Protein AF-A0A9W4I476-F1 (afdb_monomer_lite)

Radius of gyration: 17.11 Å; chains: 1; bounding box: 35×26×51 Å

Foldseek 3Di:
DLVVLVVVLVVVVVVLCVVCVPPPPSVVVVVLSVQLSVLVVQLVPDPDLVSVLVSLVSNCPVVPPQDPLLNVLSVLLVVLVVPDDPVSVVSNVVSVVVNVCSSVVDPPRVD

pLDDT: mean 75.73, std 12.92, range [43.03, 93.5]

Structure (mmCIF, N/CA/C/O backbone):
data_AF-A0A9W4I476-F1
#
_entry.id   AF-A0A9W4I476-F1
#
loop_
_atom_site.group_PDB
_atom_site.id
_atom_site.type_symbol
_atom_site.label_atom_id
_atom_site.label_alt_id
_atom_site.label_comp_id
_atom_site.label_asym_id
_atom_site.label_entity_id
_atom_site.label_seq_id
_atom_site.pdbx_PDB_ins_code
_atom_site.Cartn_x
_atom_site.Cartn_y
_atom_site.Cartn_z
_atom_site.occupancy
_atom_site.B_iso_or_equiv
_atom_site.auth_seq_id
_atom_site.auth_comp_id
_atom_site.auth_asym_id
_atom_site.auth_atom_id
_atom_site.pdbx_PDB_model_num
ATOM 1 N N . MET A 1 1 ? 7.537 -3.274 9.352 1.00 84.81 1 MET A N 1
ATOM 2 C CA . MET A 1 1 ? 6.854 -3.540 8.065 1.00 84.81 1 MET A CA 1
ATOM 3 C C . MET A 1 1 ? 7.429 -2.746 6.889 1.00 84.81 1 MET A C 1
ATOM 5 O O . MET A 1 1 ? 7.325 -3.217 5.770 1.00 84.81 1 MET A O 1
ATOM 9 N N . LEU A 1 2 ? 8.093 -1.601 7.106 1.00 84.19 2 LEU A N 1
ATOM 10 C CA . LEU A 1 2 ? 8.638 -0.783 6.010 1.00 84.19 2 LEU A CA 1
ATOM 11 C C . LEU A 1 2 ? 9.753 -1.477 5.197 1.00 84.19 2 LEU A C 1
ATOM 13 O O . LEU A 1 2 ? 9.738 -1.435 3.974 1.00 84.19 2 LEU A O 1
ATOM 17 N N . ILE A 1 3 ? 10.693 -2.153 5.873 1.00 89.88 3 ILE A N 1
ATOM 18 C CA . ILE A 1 3 ? 11.841 -2.831 5.238 1.00 89.88 3 ILE A CA 1
ATOM 19 C C . ILE A 1 3 ? 11.412 -3.840 4.152 1.00 89.88 3 ILE A C 1
ATOM 21 O O . ILE A 1 3 ? 11.861 -3.687 3.016 1.00 89.88 3 ILE A O 1
ATOM 25 N N . PRO A 1 4 ? 10.538 -4.834 4.424 1.00 89.25 4 PRO A N 1
ATOM 26 C CA . PRO A 1 4 ? 10.126 -5.784 3.390 1.00 89.25 4 PRO A CA 1
ATOM 27 C C . PRO A 1 4 ? 9.369 -5.116 2.234 1.00 89.25 4 PRO A C 1
ATOM 29 O O . PRO A 1 4 ? 9.579 -5.496 1.087 1.00 89.25 4 PRO A O 1
ATOM 32 N N . VAL A 1 5 ? 8.555 -4.086 2.499 1.00 88.62 5 VAL A N 1
ATOM 33 C CA . VAL A 1 5 ? 7.838 -3.341 1.446 1.00 88.62 5 VAL A CA 1
ATOM 34 C C . VAL A 1 5 ? 8.815 -2.649 0.496 1.00 88.62 5 VAL A C 1
ATOM 36 O O . VAL A 1 5 ? 8.662 -2.757 -0.718 1.00 88.62 5 VAL A O 1
ATOM 39 N N . LEU A 1 6 ? 9.847 -1.987 1.024 1.00 89.62 6 LEU A N 1
ATOM 40 C CA . LEU A 1 6 ? 10.848 -1.295 0.209 1.00 89.62 6 LEU A CA 1
ATOM 41 C C . LEU A 1 6 ? 11.714 -2.267 -0.605 1.00 89.62 6 LEU A C 1
ATOM 43 O O . LEU A 1 6 ? 12.003 -1.983 -1.766 1.00 89.62 6 LEU A O 1
ATOM 47 N N . ILE A 1 7 ? 12.083 -3.417 -0.029 1.00 93.50 7 ILE A N 1
ATOM 48 C CA . ILE A 1 7 ? 12.879 -4.448 -0.718 1.00 93.50 7 ILE A CA 1
ATOM 49 C C . ILE A 1 7 ? 12.076 -5.094 -1.851 1.00 93.50 7 ILE A C 1
ATOM 51 O O . ILE A 1 7 ? 12.559 -5.183 -2.976 1.00 93.50 7 ILE A O 1
ATOM 55 N N . VAL A 1 8 ? 10.839 -5.524 -1.589 1.00 91.81 8 VAL A N 1
ATOM 56 C CA . VAL A 1 8 ? 9.992 -6.117 -2.636 1.00 91.81 8 VAL A CA 1
ATOM 57 C C . VAL A 1 8 ? 9.686 -5.076 -3.716 1.00 91.81 8 VAL A C 1
ATOM 59 O O . VAL A 1 8 ? 9.799 -5.373 -4.902 1.00 91.81 8 VAL A O 1
ATOM 62 N N . SER A 1 9 ? 9.387 -3.833 -3.323 1.00 89.62 9 SER A N 1
ATOM 63 C CA . SER A 1 9 ? 9.160 -2.721 -4.252 1.00 89.62 9 SER A CA 1
ATOM 64 C C . SER A 1 9 ? 10.353 -2.475 -5.181 1.00 89.62 9 SER A C 1
ATOM 66 O O . SER A 1 9 ? 10.155 -2.316 -6.387 1.00 89.62 9 SER A O 1
ATOM 68 N N . SER A 1 10 ? 11.583 -2.437 -4.657 1.00 89.31 10 SER A N 1
ATOM 69 C CA . SER A 1 10 ? 12.777 -2.185 -5.474 1.00 89.31 10 SER A CA 1
ATOM 70 C C . SER A 1 10 ? 13.072 -3.339 -6.436 1.00 89.31 10 SER A C 1
ATOM 72 O O . SER A 1 10 ? 13.366 -3.093 -7.606 1.00 89.31 10 SER A O 1
ATOM 74 N N . LEU A 1 11 ? 12.904 -4.589 -5.990 1.00 92.50 11 LEU A N 1
ATOM 75 C CA . LEU A 1 11 ? 13.053 -5.772 -6.841 1.00 92.50 11 LEU A CA 1
ATOM 76 C C . LEU A 1 11 ? 12.040 -5.781 -7.991 1.00 92.50 11 LEU A C 1
ATOM 78 O O . LEU A 1 11 ? 12.420 -6.032 -9.134 1.00 92.50 11 LEU A O 1
ATOM 82 N N . VAL A 1 12 ? 10.773 -5.456 -7.714 1.00 91.56 12 VAL A N 1
ATOM 83 C CA . VAL A 1 12 ? 9.726 -5.402 -8.747 1.00 91.56 12 VAL A CA 1
ATOM 84 C C . VAL A 1 12 ? 10.003 -4.290 -9.763 1.00 91.56 12 VAL A C 1
ATOM 86 O O . VAL A 1 12 ? 9.808 -4.516 -10.953 1.00 91.56 12 VAL A O 1
ATOM 89 N N . HIS A 1 13 ? 10.517 -3.130 -9.334 1.00 90.25 13 HIS A N 1
ATOM 90 C CA . HIS A 1 13 ? 10.902 -2.050 -10.255 1.00 90.25 13 HIS A CA 1
ATOM 91 C C . HIS A 1 13 ? 12.063 -2.447 -11.173 1.00 90.25 13 HIS A C 1
ATOM 93 O O . HIS A 1 13 ? 12.039 -2.137 -12.360 1.00 90.25 13 HIS A O 1
ATOM 99 N N . ILE A 1 14 ? 13.076 -3.146 -10.654 1.00 91.75 14 ILE A N 1
ATOM 100 C CA . ILE A 1 14 ? 14.196 -3.630 -11.478 1.00 91.75 14 ILE A CA 1
ATOM 101 C C . ILE A 1 14 ? 13.707 -4.704 -12.458 1.00 91.75 14 ILE A C 1
ATOM 103 O O . ILE A 1 14 ? 14.063 -4.686 -13.637 1.00 91.75 14 ILE A O 1
ATOM 107 N N . TYR A 1 15 ? 12.846 -5.609 -11.989 1.00 91.56 15 TYR A N 1
ATOM 108 C CA . TYR A 1 15 ? 12.247 -6.651 -12.816 1.00 91.56 15 TYR A CA 1
ATOM 109 C C . TYR A 1 15 ? 11.391 -6.070 -13.952 1.00 91.56 15 TYR A C 1
ATOM 111 O O . TYR A 1 15 ? 11.508 -6.507 -15.100 1.00 91.56 15 TYR A O 1
ATOM 119 N N . SER A 1 16 ? 10.579 -5.045 -13.673 1.00 86.88 16 SER A N 1
ATOM 120 C CA . SER A 1 16 ? 9.687 -4.457 -14.673 1.00 86.88 16 SER A CA 1
ATOM 121 C C . SER A 1 16 ? 10.411 -3.711 -15.793 1.00 86.88 16 SER A C 1
ATOM 123 O O . SER A 1 16 ? 9.892 -3.678 -16.908 1.00 86.88 16 SER A O 1
ATOM 125 N N . ILE A 1 17 ? 11.607 -3.159 -15.544 1.00 88.56 17 ILE A N 1
ATOM 126 C CA . ILE A 1 17 ? 12.431 -2.511 -16.585 1.00 88.56 17 ILE A CA 1
ATOM 127 C C . ILE A 1 17 ? 12.803 -3.522 -17.674 1.00 88.56 17 ILE A C 1
ATOM 129 O O . ILE A 1 17 ? 12.694 -3.223 -18.862 1.00 88.56 17 ILE A O 1
ATOM 133 N N . SER A 1 18 ? 13.215 -4.726 -17.270 1.00 87.88 18 SER A N 1
ATOM 134 C CA . SER A 1 18 ? 13.569 -5.797 -18.205 1.00 87.88 18 SER A CA 1
ATOM 135 C C . SER A 1 18 ? 12.324 -6.389 -18.874 1.00 87.88 18 SER A C 1
ATOM 137 O O . SER A 1 18 ? 12.289 -6.547 -20.095 1.00 87.88 18 SER A O 1
ATOM 139 N N . TYR A 1 19 ? 11.270 -6.642 -18.091 1.00 88.31 19 TYR A N 1
ATOM 140 C CA . TYR A 1 19 ? 10.048 -7.296 -18.566 1.00 88.31 19 TYR A CA 1
ATOM 141 C C . TYR A 1 19 ? 9.264 -6.461 -19.594 1.00 88.31 19 TYR A C 1
ATOM 143 O O . TYR A 1 19 ? 8.809 -7.004 -20.595 1.00 88.31 19 TYR A O 1
ATOM 151 N N . MET A 1 20 ? 9.148 -5.140 -19.399 1.00 86.44 20 MET A N 1
ATOM 152 C CA . MET A 1 20 ? 8.437 -4.232 -20.320 1.00 86.44 20 MET A CA 1
ATOM 153 C C . MET A 1 20 ? 9.354 -3.499 -21.310 1.00 86.44 20 MET A C 1
ATOM 155 O O . MET A 1 20 ? 8.956 -2.503 -21.914 1.00 86.44 20 MET A O 1
ATOM 159 N N . SER A 1 21 ? 10.581 -3.985 -21.504 1.00 84.75 21 SER A N 1
ATOM 160 C CA . SER A 1 21 ? 11.557 -3.384 -22.428 1.00 84.75 21 SER A CA 1
ATOM 161 C C . SER A 1 21 ? 11.075 -3.312 -23.884 1.00 84.75 21 SER A C 1
ATOM 163 O O . SER A 1 21 ? 11.532 -2.454 -24.634 1.00 84.75 21 SER A O 1
ATOM 165 N N . HIS A 1 22 ? 10.140 -4.182 -24.273 1.00 86.31 22 HIS A N 1
ATOM 166 C CA . HIS A 1 22 ? 9.632 -4.298 -25.641 1.00 86.31 22 HIS A CA 1
ATOM 167 C C . HIS A 1 22 ? 8.290 -3.577 -25.875 1.00 86.31 22 HIS A C 1
ATOM 169 O O . HIS A 1 22 ? 7.828 -3.534 -27.013 1.00 86.31 22 HIS A O 1
ATOM 175 N N . ASP A 1 23 ? 7.676 -2.986 -24.840 1.00 84.12 23 ASP A N 1
ATOM 176 C CA . ASP A 1 23 ? 6.368 -2.327 -24.946 1.00 84.12 23 ASP A CA 1
ATOM 177 C C . ASP A 1 23 ? 6.478 -0.789 -24.997 1.00 84.12 23 ASP A C 1
ATOM 179 O O . ASP A 1 23 ? 7.053 -0.172 -24.095 1.00 84.12 23 ASP A O 1
ATOM 183 N N . PRO A 1 24 ? 5.840 -0.118 -25.979 1.00 80.81 24 PRO A N 1
ATOM 184 C CA . PRO A 1 24 ? 5.906 1.340 -26.127 1.00 80.81 24 PRO A CA 1
ATOM 185 C C . PRO A 1 24 ? 5.113 2.118 -25.059 1.00 80.81 24 PRO A C 1
ATOM 187 O O . PRO A 1 24 ? 5.253 3.333 -24.952 1.00 80.81 24 PRO A O 1
ATOM 190 N N . HIS A 1 25 ? 4.283 1.446 -24.253 1.00 81.56 25 HIS A N 1
ATOM 191 C CA . HIS A 1 25 ? 3.431 2.066 -23.226 1.00 81.56 25 HIS A CA 1
ATOM 192 C C . HIS A 1 25 ? 3.950 1.878 -21.785 1.00 81.56 25 HIS A C 1
ATOM 194 O O . HIS A 1 25 ? 3.193 2.050 -20.823 1.00 81.56 25 HIS A O 1
ATOM 200 N N . ASN A 1 26 ? 5.236 1.559 -21.614 1.00 81.62 26 ASN A N 1
ATOM 201 C CA . ASN A 1 26 ? 5.871 1.286 -20.317 1.00 81.62 26 ASN A CA 1
ATOM 202 C C . ASN A 1 26 ? 5.701 2.412 -19.266 1.00 81.62 26 ASN A C 1
ATOM 204 O O . ASN A 1 26 ? 5.565 2.129 -18.075 1.00 81.62 26 ASN A O 1
ATOM 208 N N . GLN A 1 27 ? 5.621 3.683 -19.677 1.00 82.38 27 GLN A N 1
ATOM 209 C CA . GLN A 1 27 ? 5.474 4.832 -18.770 1.00 82.38 27 GLN A CA 1
ATOM 210 C C . GLN A 1 27 ? 4.195 4.782 -17.920 1.00 82.38 27 GLN A C 1
ATOM 212 O O . GLN A 1 27 ? 4.222 5.152 -16.745 1.00 82.38 27 GLN A O 1
ATOM 217 N N . ARG A 1 28 ? 3.076 4.296 -18.477 1.00 82.75 28 ARG A N 1
ATOM 218 C CA . ARG A 1 28 ? 1.817 4.173 -17.720 1.00 82.75 28 ARG A CA 1
ATOM 219 C C . ARG A 1 28 ? 1.934 3.097 -16.648 1.00 82.75 28 ARG A C 1
ATOM 221 O O . ARG A 1 28 ? 1.520 3.312 -15.514 1.00 82.75 28 ARG A O 1
ATOM 228 N N . PHE A 1 29 ? 2.556 1.973 -16.993 1.00 82.31 29 PHE A N 1
ATOM 229 C CA . PHE A 1 29 ? 2.795 0.878 -16.061 1.00 82.31 29 PHE A CA 1
ATOM 230 C C . PHE A 1 29 ? 3.688 1.311 -14.889 1.00 82.31 29 PHE A C 1
ATOM 232 O O . PHE A 1 29 ? 3.328 1.087 -13.735 1.00 82.31 29 PHE A O 1
ATOM 239 N N . PHE A 1 30 ? 4.796 2.008 -15.162 1.00 85.12 30 PHE A N 1
ATOM 240 C CA . PHE A 1 30 ? 5.662 2.537 -14.102 1.00 85.12 30 PHE A CA 1
ATOM 241 C C . PHE A 1 30 ? 4.950 3.557 -13.206 1.00 85.12 30 PHE A C 1
ATOM 243 O O . PHE A 1 30 ? 5.154 3.548 -11.991 1.00 85.12 30 PHE A O 1
ATOM 250 N N . SER A 1 31 ? 4.069 4.393 -13.768 1.00 85.12 31 SER A N 1
ATOM 251 C CA . SER A 1 31 ? 3.244 5.308 -12.973 1.00 85.12 31 SER A CA 1
ATOM 252 C C . SER A 1 31 ? 2.331 4.548 -12.002 1.00 85.12 31 SER A C 1
ATOM 254 O O . SER A 1 31 ? 2.355 4.836 -10.805 1.00 85.12 31 SER A O 1
ATOM 256 N N . TYR A 1 32 ? 1.616 3.514 -12.462 1.00 84.12 32 TYR A N 1
ATOM 257 C CA . TYR A 1 32 ? 0.787 2.682 -11.580 1.00 84.12 32 TYR A CA 1
ATOM 258 C C . TYR A 1 32 ? 1.606 1.918 -10.531 1.00 84.12 32 TYR A C 1
ATOM 260 O O . TYR A 1 32 ? 1.198 1.851 -9.371 1.00 84.12 32 TYR A O 1
ATOM 268 N N . LEU A 1 33 ? 2.775 1.393 -10.908 1.00 86.25 33 LEU A N 1
ATOM 269 C CA . LEU A 1 33 ? 3.668 0.677 -9.996 1.00 86.25 33 LEU A CA 1
ATOM 270 C C . LEU A 1 33 ? 4.188 1.589 -8.871 1.00 86.25 33 LEU A C 1
ATOM 272 O O . LEU A 1 33 ? 4.170 1.202 -7.704 1.00 86.25 33 LEU A O 1
ATOM 276 N N . SER A 1 34 ? 4.597 2.816 -9.202 1.00 87.25 34 SER A N 1
ATOM 277 C CA . SER A 1 34 ? 5.054 3.807 -8.216 1.00 87.25 34 SER A CA 1
ATOM 278 C C . SER A 1 34 ? 3.924 4.316 -7.311 1.00 87.25 34 SER A C 1
ATOM 280 O O . SER A 1 34 ? 4.128 4.531 -6.116 1.00 87.25 34 SER A O 1
ATOM 282 N N . LEU A 1 35 ? 2.703 4.446 -7.842 1.00 85.31 35 LEU A N 1
ATOM 283 C CA . LEU A 1 35 ? 1.527 4.806 -7.049 1.00 85.31 35 LEU A CA 1
ATOM 284 C C . LEU A 1 35 ? 1.206 3.702 -6.032 1.00 85.31 35 LEU A C 1
ATOM 286 O O . LEU A 1 35 ? 0.948 3.996 -4.865 1.00 85.31 35 LEU A O 1
ATOM 290 N N . PHE A 1 36 ? 1.281 2.435 -6.444 1.00 83.81 36 PHE A N 1
ATOM 291 C CA . PHE A 1 36 ? 1.057 1.293 -5.557 1.00 83.81 36 PHE A CA 1
ATOM 292 C C . PHE A 1 36 ? 2.031 1.279 -4.370 1.00 83.81 36 PHE A C 1
ATOM 294 O O . PHE A 1 36 ? 1.617 1.111 -3.219 1.00 83.81 36 PHE A O 1
ATOM 301 N N . THR A 1 37 ? 3.320 1.506 -4.622 1.00 86.44 37 THR A N 1
ATOM 302 C CA . THR A 1 37 ? 4.345 1.483 -3.569 1.00 86.44 37 THR A CA 1
ATOM 303 C C . THR A 1 37 ? 4.228 2.685 -2.638 1.00 86.44 37 THR A C 1
ATOM 305 O O . THR A 1 37 ? 4.354 2.527 -1.422 1.00 86.44 37 THR A O 1
ATOM 308 N N . PHE A 1 38 ? 3.874 3.859 -3.168 1.00 86.88 38 PHE A N 1
ATOM 309 C CA . PHE A 1 38 ? 3.556 5.043 -2.370 1.00 86.88 38 PHE A CA 1
ATOM 310 C C . PHE A 1 38 ? 2.377 4.796 -1.415 1.00 86.88 38 PHE A C 1
ATOM 312 O O . PHE A 1 38 ? 2.474 5.096 -0.224 1.00 86.88 38 PHE A O 1
ATOM 319 N N . MET A 1 39 ? 1.298 4.168 -1.893 1.00 83.69 39 MET A N 1
ATOM 320 C CA . MET A 1 39 ? 0.148 3.834 -1.044 1.00 83.69 39 MET A CA 1
ATOM 321 C C . MET A 1 39 ? 0.490 2.806 0.032 1.00 83.69 39 MET A C 1
ATOM 323 O O . MET A 1 39 ? 0.046 2.952 1.170 1.00 83.69 39 MET A O 1
ATOM 327 N N . MET A 1 40 ? 1.333 1.815 -0.270 1.00 85.25 40 MET A N 1
ATOM 328 C CA . MET A 1 40 ? 1.790 0.864 0.750 1.00 85.25 40 MET A CA 1
ATOM 329 C C . MET A 1 40 ? 2.667 1.505 1.828 1.00 85.25 40 MET A C 1
ATOM 331 O O . MET A 1 40 ? 2.576 1.130 2.997 1.00 85.25 40 MET A O 1
ATOM 335 N N . ILE A 1 41 ? 3.473 2.508 1.478 1.00 87.12 41 ILE A N 1
ATOM 336 C CA . ILE A 1 41 ? 4.251 3.268 2.465 1.00 87.12 41 ILE A CA 1
ATOM 337 C C . ILE A 1 41 ? 3.322 4.079 3.379 1.00 87.12 41 ILE A C 1
ATOM 339 O O . ILE A 1 41 ? 3.516 4.070 4.597 1.00 87.12 41 ILE A O 1
ATOM 343 N N . ILE A 1 42 ? 2.290 4.727 2.825 1.00 86.12 42 ILE A N 1
ATOM 344 C CA . ILE A 1 42 ? 1.286 5.460 3.617 1.00 86.12 42 ILE A CA 1
ATOM 345 C C . ILE A 1 42 ? 0.539 4.505 4.557 1.00 86.12 42 ILE A C 1
ATOM 347 O O . ILE A 1 42 ? 0.359 4.830 5.730 1.00 86.12 42 ILE A O 1
ATOM 351 N N . LEU A 1 43 ? 0.161 3.314 4.079 1.00 84.06 43 LEU A N 1
ATOM 352 C CA . LEU A 1 43 ? -0.543 2.309 4.882 1.00 84.06 43 LEU A CA 1
ATOM 353 C C . LEU A 1 43 ? 0.276 1.878 6.100 1.00 84.06 43 LEU A C 1
ATOM 355 O O . LEU A 1 43 ? -0.256 1.791 7.201 1.00 84.06 43 LEU A O 1
ATOM 359 N N . VAL A 1 44 ? 1.574 1.637 5.910 1.00 86.12 44 VAL A N 1
ATOM 360 C CA . VAL A 1 44 ? 2.476 1.188 6.981 1.00 86.12 44 VAL A CA 1
ATOM 361 C C . VAL A 1 44 ? 2.853 2.317 7.947 1.00 86.12 44 VAL A C 1
ATOM 363 O O . VAL A 1 44 ? 3.163 2.046 9.105 1.00 86.12 44 VAL A O 1
ATOM 366 N N . THR A 1 45 ? 2.846 3.569 7.485 1.00 85.69 45 THR A N 1
ATOM 367 C CA . THR A 1 45 ? 3.246 4.740 8.290 1.00 85.69 45 THR A CA 1
ATOM 368 C C . THR A 1 45 ? 2.065 5.376 9.034 1.00 85.69 45 THR A C 1
ATOM 370 O O . THR A 1 45 ? 2.267 6.135 9.980 1.00 85.69 45 THR A O 1
ATOM 373 N N . GLY A 1 46 ? 0.827 5.080 8.632 1.00 82.12 46 GLY A N 1
ATOM 374 C CA . GLY A 1 46 ? -0.374 5.626 9.257 1.00 82.12 46 GLY A CA 1
ATOM 375 C C . GLY A 1 46 ? -0.531 5.195 10.716 1.00 82.12 46 GLY A C 1
ATOM 376 O O . GLY A 1 46 ? -0.646 4.009 11.004 1.00 82.12 46 GLY A O 1
ATOM 377 N N . ASN A 1 47 ? -0.612 6.165 11.630 1.00 81.94 47 ASN A N 1
ATOM 378 C CA . ASN A 1 47 ? -0.874 5.931 13.059 1.00 81.94 47 ASN A CA 1
ATOM 379 C C . ASN A 1 47 ? -2.343 6.202 13.441 1.00 81.94 47 ASN A C 1
ATOM 381 O O . ASN A 1 47 ? -2.692 6.479 14.586 1.00 81.94 47 ASN A O 1
ATOM 385 N N . ASN A 1 48 ? -3.221 6.213 12.447 1.00 81.56 48 ASN A N 1
ATOM 386 C CA . ASN A 1 48 ? -4.610 6.587 12.604 1.00 81.56 48 ASN A CA 1
ATOM 387 C C . ASN A 1 48 ? -5.443 5.815 11.588 1.00 81.56 48 ASN A C 1
ATOM 389 O O . ASN A 1 48 ? -5.071 5.690 10.418 1.00 81.56 48 ASN A O 1
ATOM 393 N N . TYR A 1 49 ? -6.598 5.327 12.045 1.00 74.62 49 TYR A N 1
ATOM 394 C CA . TYR A 1 49 ? -7.482 4.465 11.261 1.00 74.62 49 TYR A CA 1
ATOM 395 C C . TYR A 1 49 ? -7.879 5.085 9.914 1.00 74.62 49 TYR A C 1
ATOM 397 O O . TYR A 1 49 ? -8.121 4.363 8.953 1.00 74.62 49 TYR A O 1
ATOM 405 N N . LEU A 1 50 ? -7.919 6.421 9.823 1.00 74.25 50 LEU A N 1
ATOM 406 C CA . LEU A 1 50 ? -8.320 7.137 8.608 1.00 74.25 50 LEU A CA 1
ATOM 407 C C . LEU A 1 50 ? -7.243 7.026 7.523 1.00 74.25 50 LEU A C 1
ATOM 409 O O . LEU A 1 50 ? -7.547 6.716 6.375 1.00 74.25 50 LEU A O 1
ATOM 413 N N . VAL A 1 51 ? -5.974 7.203 7.893 1.00 79.44 51 VAL A N 1
ATOM 414 C CA . VAL A 1 51 ? -4.845 7.047 6.962 1.00 79.44 51 VAL A CA 1
ATOM 415 C C . VAL A 1 51 ? -4.731 5.595 6.507 1.00 79.44 51 VAL A C 1
ATOM 417 O O . VAL A 1 51 ? -4.552 5.338 5.318 1.00 79.44 51 VAL A O 1
ATOM 420 N N . MET A 1 52 ? -4.926 4.649 7.430 1.00 77.00 52 MET A N 1
ATOM 421 C CA . MET A 1 52 ? -4.959 3.224 7.104 1.00 77.00 52 MET A CA 1
ATOM 422 C C . MET A 1 52 ? -6.092 2.893 6.118 1.00 77.00 52 MET A C 1
ATOM 424 O O . MET A 1 52 ? -5.858 2.166 5.155 1.00 77.00 52 MET A O 1
ATOM 428 N N . PHE A 1 53 ? -7.289 3.469 6.297 1.00 73.31 53 PHE A N 1
ATOM 429 C CA . PHE A 1 53 ? -8.418 3.304 5.374 1.00 73.31 53 PHE A CA 1
ATOM 430 C C . PHE A 1 53 ? -8.084 3.799 3.971 1.00 73.31 53 PHE A C 1
ATOM 432 O O . PHE A 1 53 ? -8.164 3.036 3.010 1.00 73.31 53 PHE A O 1
ATOM 439 N N . VAL A 1 54 ? -7.685 5.065 3.842 1.00 73.62 54 VAL A N 1
ATOM 440 C CA . VAL A 1 54 ? -7.438 5.690 2.535 1.00 73.62 54 VAL A CA 1
ATOM 441 C C . VAL A 1 54 ? -6.357 4.926 1.769 1.00 73.62 54 VAL A C 1
ATOM 443 O O . VAL A 1 54 ? -6.539 4.596 0.597 1.00 73.62 54 VAL A O 1
ATOM 446 N N . ALA A 1 55 ? -5.268 4.559 2.444 1.00 74.75 55 ALA A N 1
ATOM 447 C CA . ALA A 1 55 ? -4.175 3.819 1.828 1.00 74.75 55 ALA A CA 1
ATOM 448 C C . ALA A 1 55 ? -4.567 2.379 1.433 1.00 74.75 55 ALA A C 1
ATOM 450 O O . ALA A 1 55 ? -4.159 1.887 0.375 1.00 74.75 55 ALA A O 1
ATOM 451 N N . ALA A 1 56 ? -5.399 1.707 2.237 1.00 71.69 56 ALA A N 1
ATOM 452 C CA . ALA A 1 56 ? -5.895 0.358 1.945 1.00 71.69 56 ALA A CA 1
ATOM 453 C C . ALA A 1 56 ? -6.904 0.321 0.783 1.00 71.69 56 ALA A C 1
ATOM 455 O O . ALA A 1 56 ? -6.981 -0.680 0.066 1.00 71.69 56 ALA A O 1
ATOM 456 N N . ASN A 1 57 ? -7.666 1.397 0.574 1.00 66.62 57 ASN A N 1
ATOM 457 C CA . ASN A 1 57 ? -8.583 1.536 -0.562 1.00 66.62 57 ASN A CA 1
ATOM 458 C C . ASN A 1 57 ? -7.814 1.844 -1.853 1.00 66.62 57 ASN A C 1
ATOM 460 O O . ASN A 1 57 ? -8.015 1.189 -2.874 1.00 66.62 57 ASN A O 1
ATOM 464 N N . GLN A 1 58 ? -6.875 2.792 -1.802 1.00 63.56 58 GLN A N 1
ATOM 465 C CA . GLN A 1 58 ? -6.153 3.249 -2.990 1.00 63.56 58 GLN A CA 1
ATOM 466 C C . GLN A 1 58 ? -5.169 2.204 -3.538 1.00 63.56 58 GLN A C 1
ATOM 468 O O . GLN A 1 58 ? -5.033 2.065 -4.753 1.00 63.56 58 GLN A O 1
ATOM 473 N N . SER A 1 59 ? -4.522 1.418 -2.668 1.00 63.12 59 SER A N 1
ATOM 474 C CA . SER A 1 59 ? -3.681 0.280 -3.088 1.00 63.12 59 SER A CA 1
ATOM 475 C C . SER A 1 59 ? -4.467 -0.827 -3.809 1.00 63.12 59 SER A C 1
ATOM 477 O O . SER A 1 59 ? -3.864 -1.684 -4.448 1.00 63.12 59 SER A O 1
ATOM 479 N N . SER A 1 60 ? -5.802 -0.789 -3.743 1.00 55.81 60 SER A N 1
ATOM 480 C CA . SER A 1 60 ? -6.724 -1.725 -4.397 1.00 55.81 60 SER A CA 1
ATOM 481 C C . SER A 1 60 ? -7.399 -1.149 -5.647 1.00 55.81 60 SER A C 1
ATOM 483 O O . SER A 1 60 ? -8.286 -1.793 -6.193 1.00 55.81 60 SER A O 1
ATOM 485 N N . LEU A 1 61 ? -6.997 0.027 -6.151 1.00 49.62 61 LEU A N 1
ATOM 486 C CA . LEU A 1 61 ? -7.588 0.602 -7.373 1.00 49.62 61 LEU A CA 1
ATOM 487 C C . LEU A 1 61 ? -7.270 -0.225 -8.642 1.00 49.62 61 LEU A C 1
ATOM 489 O O . LEU A 1 61 ? -7.950 -0.089 -9.655 1.00 49.62 61 LEU A O 1
ATOM 493 N N . SER A 1 62 ? -6.298 -1.144 -8.585 1.00 45.31 62 SER A N 1
ATOM 494 C CA . SER A 1 62 ? -6.103 -2.200 -9.594 1.00 45.31 62 SER A CA 1
ATOM 495 C C . SER A 1 62 ? -7.019 -3.424 -9.404 1.00 45.31 62 SER A C 1
ATOM 497 O O . SER A 1 62 ? -7.110 -4.259 -10.298 1.00 45.31 62 SER A O 1
ATOM 499 N N . ALA A 1 63 ? -7.736 -3.521 -8.283 1.00 49.41 63 ALA A N 1
ATOM 500 C CA . ALA A 1 63 ? -8.666 -4.590 -7.927 1.00 49.41 63 ALA A CA 1
ATOM 501 C C . ALA A 1 63 ? -10.127 -4.114 -8.013 1.00 49.41 63 ALA A C 1
ATOM 503 O O . ALA A 1 63 ? -10.918 -4.338 -7.099 1.00 49.41 63 ALA A O 1
ATOM 504 N N . LEU A 1 64 ? -10.508 -3.496 -9.140 1.00 46.72 64 LEU A N 1
ATOM 505 C CA . LEU A 1 64 ? -11.879 -3.049 -9.459 1.00 46.72 64 LEU A CA 1
ATOM 506 C C . LEU A 1 64 ? -12.960 -4.160 -9.316 1.00 46.72 64 LEU A C 1
ATOM 508 O O . LEU A 1 64 ? -14.147 -3.878 -9.451 1.00 46.72 64 LEU A O 1
ATOM 512 N N . LEU A 1 65 ? -12.576 -5.410 -9.015 1.00 43.03 65 LEU A N 1
ATOM 513 C CA . LEU A 1 65 ? -13.464 -6.551 -8.783 1.00 43.03 65 LEU A CA 1
ATOM 514 C C . LEU A 1 65 ? -13.406 -7.189 -7.379 1.00 43.03 65 LEU A C 1
ATOM 516 O O . LEU A 1 65 ? -14.253 -8.033 -7.099 1.00 43.03 65 LEU A O 1
ATOM 520 N N . THR A 1 66 ? -12.520 -6.804 -6.454 1.00 48.72 66 THR A N 1
ATOM 521 C CA . THR A 1 66 ? -12.431 -7.503 -5.15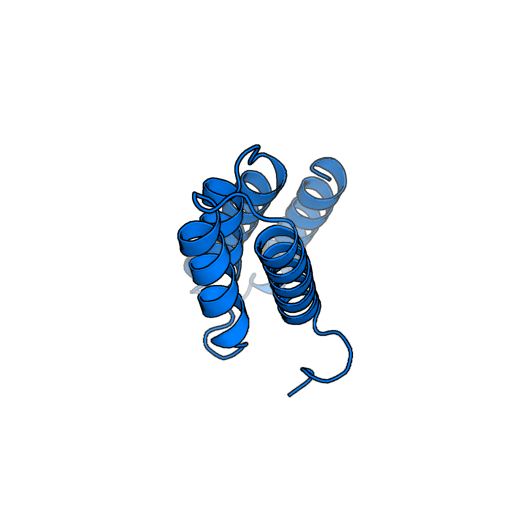2 1.00 48.72 66 THR A CA 1
ATOM 522 C C . THR A 1 66 ? -13.107 -6.720 -4.020 1.00 48.72 66 THR A C 1
ATOM 524 O O . THR A 1 66 ? -12.539 -5.810 -3.429 1.00 48.72 66 THR A O 1
ATOM 527 N N . ASN A 1 67 ? -14.330 -7.159 -3.702 1.00 55.16 67 ASN A N 1
ATOM 528 C CA . ASN A 1 67 ? -15.087 -6.977 -2.455 1.00 55.16 67 ASN A CA 1
ATOM 529 C C . ASN A 1 67 ? -15.412 -5.550 -1.962 1.00 55.16 67 ASN A C 1
ATOM 531 O O . ASN A 1 67 ? -14.801 -5.033 -1.028 1.00 55.16 67 ASN A O 1
ATOM 535 N N . ARG A 1 68 ? -16.572 -5.042 -2.419 1.00 54.91 68 ARG A N 1
ATOM 536 C CA . ARG A 1 68 ? -17.370 -3.948 -1.803 1.00 54.91 68 ARG A CA 1
ATOM 537 C C . ARG A 1 68 ? -17.574 -4.090 -0.281 1.00 54.91 68 ARG A C 1
ATOM 539 O O . ARG A 1 68 ? -17.890 -3.116 0.396 1.00 54.91 68 ARG A O 1
ATOM 546 N N . VAL A 1 69 ? -17.439 -5.307 0.245 1.00 56.78 69 VAL A N 1
ATOM 547 C CA . VAL A 1 69 ? -17.658 -5.662 1.653 1.00 56.78 69 VAL A CA 1
ATOM 548 C C . VAL A 1 69 ? -16.594 -5.044 2.571 1.00 56.78 69 VAL A C 1
ATOM 550 O O . VAL A 1 69 ? -16.939 -4.551 3.642 1.00 56.78 69 VAL A O 1
ATOM 553 N N . GLY A 1 70 ? -15.323 -5.002 2.149 1.00 56.53 70 GLY A N 1
ATOM 554 C CA . GLY A 1 70 ? -14.225 -4.487 2.980 1.00 56.53 70 GLY A CA 1
ATOM 555 C C . GLY A 1 70 ? -14.313 -2.977 3.236 1.00 56.53 70 GLY A C 1
ATOM 556 O O . GLY A 1 70 ? -14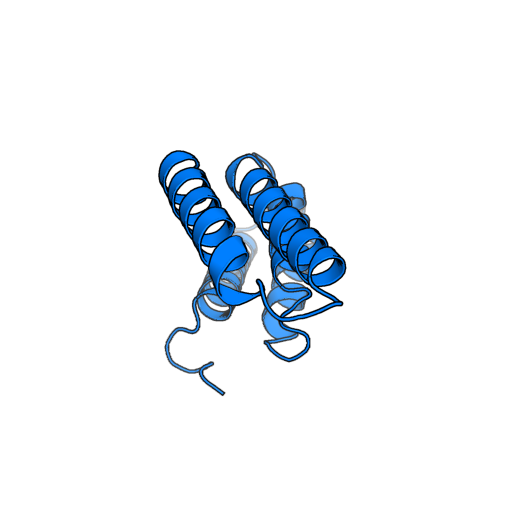.137 -2.527 4.368 1.00 56.53 70 GLY A O 1
ATOM 557 N N . ASP A 1 71 ? -14.661 -2.202 2.207 1.00 60.44 71 ASP A N 1
ATOM 558 C CA . ASP A 1 71 ? -14.751 -0.737 2.295 1.00 60.44 71 ASP A CA 1
ATOM 559 C C . ASP A 1 71 ? -15.993 -0.290 3.093 1.00 60.44 71 ASP A C 1
ATOM 561 O O . ASP A 1 71 ? -15.960 0.684 3.855 1.00 60.44 71 ASP A O 1
ATOM 565 N N . CYS A 1 72 ? -17.090 -1.049 2.973 1.00 59.94 72 CYS A N 1
ATOM 566 C CA . CYS A 1 72 ? -18.332 -0.820 3.711 1.00 59.94 72 CYS A CA 1
ATOM 567 C C . CYS A 1 72 ? -18.152 -1.032 5.223 1.00 59.94 72 CYS A C 1
ATOM 569 O O . CYS A 1 72 ? -18.577 -0.199 6.026 1.00 59.94 72 CYS A O 1
ATOM 571 N N . LEU A 1 73 ? -17.457 -2.102 5.615 1.00 60.53 73 LEU A N 1
ATOM 572 C CA . LEU A 1 73 ? -17.220 -2.453 7.015 1.00 60.53 73 LEU A CA 1
ATOM 573 C C . LEU A 1 73 ? -16.347 -1.412 7.737 1.00 60.53 73 LEU A C 1
ATOM 575 O O . LEU A 1 73 ? -16.660 -1.008 8.858 1.00 60.53 73 LEU A O 1
ATOM 579 N N . LEU A 1 74 ? -15.320 -0.860 7.085 1.00 63.19 74 LEU A N 1
ATOM 580 C CA . LEU A 1 74 ? -14.498 0.161 7.742 1.00 63.19 74 LEU A CA 1
ATOM 581 C C . LEU A 1 74 ? -15.243 1.493 7.953 1.00 63.19 74 LEU A C 1
ATOM 583 O O . LEU A 1 74 ? -14.991 2.192 8.932 1.00 63.19 74 LEU A O 1
ATOM 587 N N . THR A 1 75 ? -16.217 1.808 7.094 1.00 66.00 75 THR A N 1
ATOM 588 C CA . THR A 1 75 ? -17.113 2.964 7.275 1.00 66.00 75 THR A CA 1
ATOM 589 C C . THR A 1 75 ? -17.999 2.795 8.518 1.00 66.00 75 THR A C 1
ATOM 591 O O . THR A 1 75 ? -18.198 3.747 9.274 1.00 66.00 75 THR A O 1
ATOM 594 N N . VAL A 1 76 ? -18.467 1.570 8.789 1.00 66.81 76 VAL A N 1
ATOM 595 C CA . VAL A 1 76 ? -19.241 1.235 9.999 1.00 66.81 76 VAL A CA 1
ATOM 596 C C . VAL A 1 76 ? -18.408 1.440 11.270 1.00 66.81 76 VAL A C 1
ATOM 598 O O . VAL A 1 76 ? -18.925 1.951 12.261 1.00 66.81 76 VAL A O 1
ATOM 601 N N . VAL A 1 77 ? -17.106 1.133 11.240 1.00 71.56 77 VAL A N 1
ATOM 602 C CA . VAL A 1 77 ? -16.205 1.374 12.384 1.00 71.56 77 VAL A CA 1
ATOM 603 C C . VAL A 1 77 ? -16.126 2.863 12.734 1.00 71.56 77 VAL A C 1
ATOM 605 O O . VAL A 1 77 ? -16.229 3.213 13.908 1.00 71.56 77 VAL A O 1
ATOM 608 N N . PHE A 1 78 ? -16.014 3.752 11.741 1.00 70.06 78 PHE A N 1
ATOM 609 C CA . PHE A 1 78 ? -15.990 5.203 11.983 1.00 70.06 78 PHE A CA 1
ATOM 610 C C . PHE A 1 78 ? -17.316 5.755 12.513 1.00 70.06 78 PHE A C 1
ATOM 612 O O . PHE A 1 78 ? -17.304 6.677 13.325 1.00 70.06 78 PHE A O 1
ATOM 619 N N . ALA A 1 79 ? -18.445 5.186 12.089 1.00 70.62 79 ALA A N 1
ATOM 620 C CA . ALA A 1 79 ? -19.766 5.587 12.565 1.00 70.62 79 ALA A CA 1
ATOM 621 C C . ALA A 1 79 ? -20.051 5.116 14.004 1.00 70.62 79 ALA A C 1
ATOM 623 O O . ALA A 1 79 ? -20.760 5.796 14.745 1.00 70.62 79 ALA A O 1
ATOM 624 N N . LEU A 1 80 ? -19.494 3.968 14.405 1.00 70.19 80 LEU A N 1
ATOM 625 C CA . LEU A 1 80 ? -19.709 3.372 15.727 1.00 70.19 80 LEU A CA 1
ATOM 626 C C . LEU A 1 80 ? -18.655 3.780 16.771 1.00 70.19 80 LEU A C 1
ATOM 628 O O . LEU A 1 80 ? -18.937 3.713 17.963 1.00 70.19 80 LEU A O 1
ATOM 632 N N . ALA A 1 81 ? -17.483 4.271 16.353 1.00 69.69 81 ALA A N 1
ATOM 633 C CA . ALA A 1 81 ? -16.418 4.760 17.235 1.00 69.69 81 ALA A CA 1
ATOM 634 C C . ALA A 1 81 ? -16.840 5.778 18.327 1.00 69.69 81 ALA A C 1
ATOM 636 O O . ALA A 1 81 ? -16.298 5.686 19.430 1.00 69.69 81 ALA A O 1
ATOM 637 N N . PRO A 1 82 ? -17.771 6.734 18.1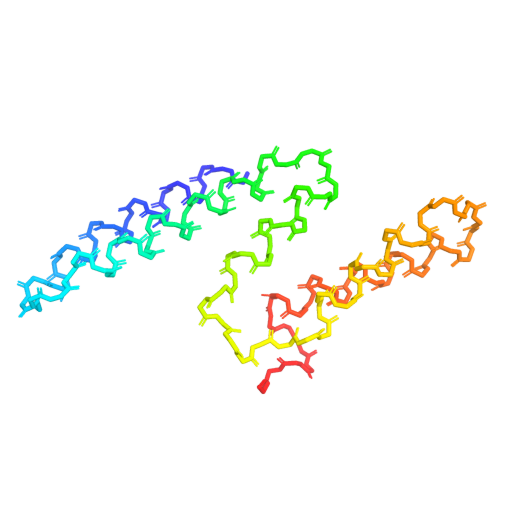00 1.00 75.25 82 PRO A N 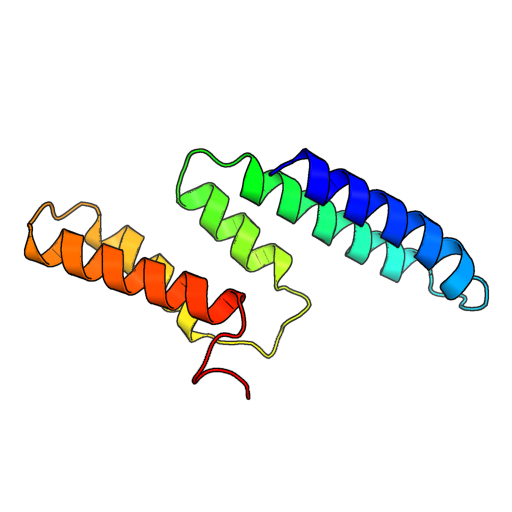1
ATOM 638 C CA . PRO A 1 82 ? -18.199 7.658 19.157 1.00 75.25 82 PRO A CA 1
ATOM 639 C C . PRO A 1 82 ? -19.105 7.016 20.224 1.00 75.25 82 PRO A C 1
ATOM 641 O O . PRO A 1 82 ? -19.329 7.622 21.271 1.00 75.25 82 PRO A O 1
ATOM 644 N N . TYR A 1 83 ? -19.613 5.800 20.000 1.00 77.12 83 TYR A N 1
ATOM 645 C CA . TYR A 1 83 ? -20.476 5.089 20.942 1.00 77.12 83 TYR A CA 1
ATOM 646 C C . TYR A 1 83 ? -19.656 4.076 21.751 1.00 77.12 83 TYR A C 1
ATOM 648 O O . TYR A 1 83 ? -19.436 2.944 21.329 1.00 77.12 83 TYR A O 1
ATOM 656 N N . TYR A 1 84 ? -19.189 4.474 22.936 1.00 71.31 84 TYR A N 1
ATOM 657 C CA . TYR A 1 84 ? -18.349 3.613 23.774 1.00 71.31 84 TYR A CA 1
ATOM 658 C C . TYR A 1 84 ? -19.202 2.657 24.631 1.00 71.31 84 TYR A C 1
ATOM 660 O O . TYR A 1 84 ? -19.670 3.013 25.710 1.00 71.31 84 TYR A O 1
ATOM 668 N N . ASN A 1 85 ? -19.428 1.439 24.131 1.00 82.50 85 ASN A N 1
ATOM 669 C CA . ASN A 1 85 ? -20.087 0.332 24.837 1.00 82.50 85 ASN A CA 1
ATOM 670 C C . ASN A 1 85 ? -19.330 -0.978 24.534 1.00 82.50 85 ASN A C 1
ATOM 672 O O . ASN A 1 85 ? -18.822 -1.145 23.425 1.00 82.50 85 ASN A O 1
ATOM 676 N N . GLU A 1 86 ? -19.270 -1.920 25.479 1.00 82.38 86 GLU A N 1
ATOM 677 C CA . GLU A 1 86 ? -18.643 -3.242 25.294 1.00 82.38 86 GLU A CA 1
ATOM 678 C C . GLU A 1 86 ? -19.165 -3.980 24.047 1.00 82.38 86 GLU A C 1
ATOM 680 O O . GLU A 1 86 ? -18.400 -4.574 23.284 1.00 82.38 86 GLU A O 1
ATOM 685 N N . THR A 1 87 ? -20.467 -3.879 23.774 1.00 85.00 87 THR A N 1
ATOM 686 C CA . THR A 1 87 ? -21.094 -4.464 22.574 1.00 85.00 87 THR A CA 1
ATOM 687 C C . THR A 1 87 ? -20.616 -3.811 21.273 1.00 85.00 87 THR A C 1
ATOM 689 O O . THR A 1 87 ? -20.416 -4.487 20.270 1.00 85.00 87 THR A O 1
ATOM 692 N N . ILE A 1 88 ? -20.363 -2.504 21.280 1.00 81.38 88 ILE A N 1
ATOM 693 C CA . ILE A 1 88 ? -19.876 -1.774 20.104 1.00 81.38 88 ILE A CA 1
ATOM 694 C C . ILE A 1 88 ? -18.407 -2.119 19.834 1.00 81.38 88 ILE A C 1
ATOM 696 O O . ILE A 1 88 ? -18.020 -2.323 18.685 1.00 81.38 88 ILE A O 1
ATOM 700 N N . ILE A 1 89 ? -17.593 -2.241 20.885 1.00 81.81 89 ILE A N 1
ATOM 701 C CA . ILE A 1 89 ? -16.169 -2.588 20.767 1.00 81.81 89 ILE A CA 1
ATOM 702 C C . ILE A 1 89 ? -16.005 -3.990 20.163 1.00 81.81 89 ILE A C 1
ATOM 704 O O . ILE A 1 89 ? -15.163 -4.190 19.286 1.00 81.81 89 ILE A O 1
ATOM 708 N N . THR A 1 90 ? -16.841 -4.949 20.569 1.00 82.06 90 THR A N 1
ATOM 709 C CA . THR A 1 90 ? -16.826 -6.301 19.985 1.00 82.06 90 THR A CA 1
ATOM 710 C C . THR A 1 90 ? -17.251 -6.297 18.514 1.00 82.06 90 THR A C 1
ATOM 712 O O . THR A 1 90 ? -16.594 -6.939 17.692 1.00 82.06 90 THR A O 1
ATOM 715 N N . ILE A 1 91 ? -18.267 -5.509 18.144 1.00 82.56 91 ILE A N 1
ATOM 716 C CA . ILE A 1 91 ? -18.681 -5.320 16.743 1.00 82.56 91 ILE A CA 1
ATOM 717 C C . ILE A 1 91 ? -17.553 -4.698 15.910 1.00 82.56 91 ILE A C 1
ATOM 719 O O . ILE A 1 91 ? -17.257 -5.201 14.827 1.00 82.56 91 ILE A O 1
ATOM 723 N N . ILE A 1 92 ? -16.882 -3.655 16.411 1.00 83.25 92 ILE A N 1
ATOM 724 C CA . ILE A 1 92 ? -15.737 -3.023 15.734 1.00 83.25 92 ILE A CA 1
ATOM 725 C C . ILE A 1 92 ? -14.604 -4.037 15.520 1.00 83.25 92 ILE A C 1
ATOM 727 O O . ILE A 1 92 ? -14.042 -4.099 14.425 1.00 83.25 92 ILE A O 1
ATOM 731 N N . GLY A 1 93 ? -14.303 -4.867 16.524 1.00 80.38 93 GLY A N 1
ATOM 732 C CA . GLY A 1 93 ? -13.289 -5.920 16.422 1.00 80.38 93 GLY A CA 1
ATOM 733 C C . GLY A 1 93 ? -13.601 -6.951 15.331 1.00 80.38 93 GLY A C 1
ATOM 734 O O . GLY A 1 93 ? -12.737 -7.251 14.505 1.00 80.38 93 GLY A O 1
ATOM 735 N N . ILE A 1 94 ? -14.845 -7.439 15.269 1.00 83.00 94 ILE A N 1
ATOM 736 C CA . ILE A 1 94 ? -15.303 -8.367 14.218 1.00 83.00 94 ILE A CA 1
ATOM 737 C C . ILE A 1 94 ? -15.238 -7.697 12.838 1.00 83.00 94 ILE A C 1
ATOM 739 O O . ILE A 1 94 ? -14.789 -8.302 11.866 1.00 83.00 94 ILE A O 1
ATOM 743 N N . CYS A 1 95 ? -15.639 -6.431 12.757 1.00 78.81 95 CYS A N 1
ATOM 744 C CA . CYS A 1 95 ? -15.649 -5.646 11.528 1.00 78.81 95 CYS A CA 1
ATOM 745 C C . CYS A 1 95 ? -14.235 -5.472 10.939 1.00 78.81 95 CYS A C 1
ATOM 747 O O . CYS A 1 95 ? -14.015 -5.696 9.745 1.00 78.81 95 CYS A O 1
ATOM 749 N N . LEU A 1 96 ? -13.254 -5.149 11.791 1.00 78.56 96 LEU A N 1
ATOM 750 C CA . LEU A 1 96 ? -11.845 -5.054 11.400 1.00 78.56 96 LEU A CA 1
ATOM 751 C C . LEU A 1 96 ? -11.262 -6.412 10.998 1.00 78.56 96 LEU A C 1
ATOM 753 O O . LEU A 1 96 ? -10.505 -6.481 10.029 1.00 78.56 96 LEU A O 1
ATOM 757 N N . LEU A 1 97 ? -11.633 -7.490 11.696 1.00 80.75 97 LEU A N 1
ATOM 758 C CA . LEU A 1 97 ? -11.195 -8.842 11.353 1.00 80.75 97 LEU A CA 1
ATOM 759 C C . LEU A 1 97 ? -11.686 -9.246 9.957 1.00 80.75 97 LEU A C 1
ATOM 761 O O . LEU A 1 97 ? -10.884 -9.677 9.131 1.00 80.75 97 LEU A O 1
ATOM 765 N N . ILE A 1 98 ? -12.974 -9.047 9.665 1.00 77.31 98 ILE A N 1
ATOM 766 C CA . ILE A 1 98 ? -13.546 -9.355 8.347 1.00 77.31 98 ILE A CA 1
ATOM 767 C C . ILE A 1 98 ? -12.872 -8.501 7.262 1.00 77.31 98 ILE A C 1
ATOM 769 O O . ILE A 1 98 ? -12.459 -9.034 6.230 1.00 77.31 98 ILE A O 1
ATOM 773 N N . GLY A 1 99 ? -12.671 -7.201 7.514 1.00 73.44 99 GLY A N 1
ATOM 774 C CA . GLY A 1 99 ? -11.958 -6.307 6.596 1.00 73.44 99 GLY A CA 1
ATOM 775 C C . GLY A 1 99 ? -10.529 -6.772 6.282 1.00 73.44 99 GLY A C 1
ATOM 776 O O . GLY A 1 99 ? -10.117 -6.754 5.121 1.00 73.44 99 GLY A O 1
ATOM 777 N N . ALA A 1 100 ? -9.796 -7.260 7.287 1.00 73.00 100 ALA A N 1
ATOM 778 C CA . ALA A 1 100 ? -8.464 -7.829 7.098 1.00 73.00 100 ALA A CA 1
ATOM 779 C C . ALA A 1 100 ? -8.506 -9.132 6.280 1.00 73.00 100 ALA A C 1
ATOM 781 O O . ALA A 1 100 ? -7.747 -9.271 5.320 1.00 73.00 100 ALA A O 1
ATOM 782 N N . THR A 1 101 ? -9.431 -10.048 6.598 1.00 75.69 101 THR A N 1
ATOM 783 C CA . THR A 1 101 ? -9.576 -11.328 5.874 1.00 75.69 101 THR A CA 1
ATOM 784 C C . THR A 1 101 ? -9.972 -11.155 4.406 1.00 75.69 101 THR A C 1
ATOM 786 O O . THR A 1 101 ? -9.563 -11.950 3.560 1.00 75.69 101 THR A O 1
ATOM 789 N N . ALA A 1 102 ? -10.714 -10.090 4.083 1.00 69.00 102 ALA A N 1
ATOM 790 C CA . ALA A 1 102 ? -11.100 -9.766 2.714 1.00 69.00 102 ALA A CA 1
ATOM 791 C C . ALA A 1 102 ? -9.908 -9.299 1.858 1.00 69.00 102 ALA A C 1
ATOM 793 O O . ALA A 1 102 ? -9.860 -9.593 0.665 1.00 69.00 102 ALA A O 1
ATOM 794 N N . LYS A 1 103 ? -8.929 -8.598 2.451 1.00 66.44 103 LYS A N 1
ATOM 795 C CA . LYS A 1 103 ? -7.721 -8.121 1.750 1.00 66.44 103 LYS A CA 1
ATOM 796 C C . LYS A 1 103 ? -6.632 -9.196 1.639 1.00 66.44 103 LYS A C 1
ATOM 798 O O . LYS A 1 103 ? -5.802 -9.106 0.741 1.00 66.44 103 LYS A O 1
ATOM 803 N N . SER A 1 104 ? -6.635 -10.210 2.509 1.00 68.75 104 SER A N 1
ATOM 804 C CA . SER A 1 104 ? -5.681 -11.335 2.491 1.00 68.75 104 SER A CA 1
ATOM 805 C C . SER A 1 104 ? -6.169 -12.574 1.724 1.00 68.75 104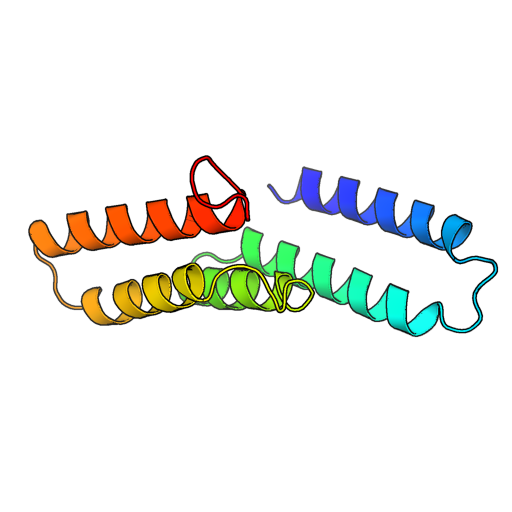 SER A C 1
ATOM 807 O O . SER A 1 104 ? -5.520 -13.617 1.800 1.00 68.75 104 SER A O 1
ATOM 809 N N . SER A 1 105 ? -7.306 -12.475 1.014 1.00 64.75 105 SER A N 1
ATOM 810 C CA . SER A 1 105 ? -7.942 -13.574 0.262 1.00 64.75 105 SER A CA 1
ATOM 811 C C . SER A 1 105 ? -8.056 -14.882 1.067 1.00 64.75 105 SER A C 1
ATOM 813 O O . SER A 1 105 ? -7.800 -15.969 0.546 1.00 64.75 105 SER A O 1
ATOM 815 N N . GLN A 1 106 ? -8.383 -14.785 2.362 1.00 64.81 106 GLN A N 1
ATOM 816 C CA . GLN A 1 106 ? -8.534 -15.945 3.248 1.00 64.81 106 GLN A CA 1
ATOM 817 C C . GLN A 1 106 ? -9.901 -16.641 3.077 1.00 64.81 106 GLN A C 1
ATOM 819 O O . GLN A 1 106 ? -10.841 -16.085 2.511 1.00 64.81 106 GLN A O 1
ATOM 824 N N . VAL A 1 107 ? -9.969 -17.902 3.533 1.00 47.91 107 VAL A N 1
ATOM 825 C CA . VAL A 1 107 ? -11.055 -18.889 3.333 1.00 47.91 107 VAL A CA 1
ATOM 826 C C . VAL A 1 107 ? -12.463 -18.274 3.319 1.00 47.91 107 VAL A C 1
ATOM 828 O O . VAL A 1 107 ? -12.882 -17.646 4.285 1.00 47.91 107 VAL A O 1
ATOM 831 N N . GLY A 1 108 ? -13.209 -18.526 2.235 1.00 59.19 108 GLY A N 1
ATOM 832 C CA . GLY A 1 108 ? -14.607 -18.105 2.050 1.00 59.19 108 GLY A CA 1
ATOM 833 C C . GLY A 1 108 ? -14.812 -16.927 1.091 1.00 59.19 108 GLY A C 1
ATOM 834 O O . GLY A 1 108 ? -15.927 -16.729 0.621 1.00 59.19 108 GLY A O 1
ATOM 835 N N . LEU A 1 109 ? -13.747 -16.196 0.744 1.00 48.09 109 LEU A N 1
ATOM 836 C CA . LEU A 1 109 ? -13.789 -15.022 -0.142 1.00 48.09 109 LEU A CA 1
ATOM 837 C C . LEU A 1 109 ? -12.811 -15.140 -1.331 1.00 48.09 109 LEU A C 1
ATOM 839 O O . LEU A 1 109 ? -12.241 -14.152 -1.783 1.00 48.09 109 LEU A O 1
ATOM 843 N N . HIS A 1 110 ? -12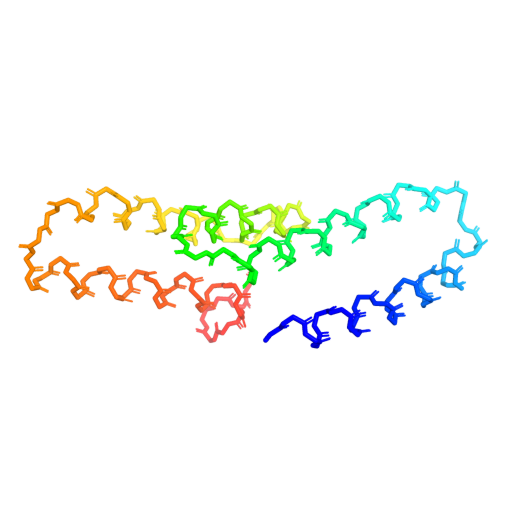.582 -16.368 -1.805 1.00 50.72 110 HIS A N 1
ATOM 844 C CA . HIS A 1 110 ? -11.713 -16.682 -2.945 1.00 50.72 110 HIS A CA 1
ATOM 845 C C . HIS A 1 110 ? -12.551 -16.965 -4.209 1.00 50.72 110 HIS A C 1
ATOM 847 O O . HIS A 1 110 ? -12.509 -18.065 -4.768 1.00 50.72 110 HIS A O 1
ATOM 853 N N . ILE A 1 111 ? -13.358 -15.978 -4.608 1.00 50.94 111 ILE A N 1
ATOM 854 C CA . ILE A 1 111 ? -14.013 -15.867 -5.921 1.00 50.94 111 ILE A CA 1
ATOM 855 C C . ILE A 1 111 ? -13.820 -14.444 -6.435 1.00 50.94 111 ILE A C 1
ATOM 857 O O . ILE A 1 111 ? -13.941 -13.509 -5.609 1.00 50.94 111 ILE A O 1
#

InterPro domains:
  IPR001516 NADH-Ubiquinone oxidoreductase (complex I), chain 5 N-terminal [PF00662] (1-30)
  IPR003945 NADH-quinone oxidoreductase, chain 5-like [PTHR42829] (1-110)

Secondary structure (DSSP, 8-state):
-HHHHHHHHHHHHHHHHHHTTT-TTHHHHHHHHHHHHHHHHHHHH--SHHHHHHHHHHTTTT-TTS-HHHHHHHHHHHHHTTS--HHHHHHHHHHHHHHHHHHTT-TT---

Sequence (111 aa):
MLIPVLIVSSLVHIYSISYMSHDPHNQRFFSYLSLFTFMMIILVTGNNYLVMFVAANQSSLSALLTNRVGDCLLTVVFALAPYYNETIITIIGICLLIGATAKSSQVGLHI

Organism: Penicillium olsonii (NCBI:txid99116)